Protein AF-A0A9P6NUZ1-F1 (afdb_monomer_lite)

Structure (mmCIF, N/CA/C/O backbone):
data_AF-A0A9P6NUZ1-F1
#
_entry.id   AF-A0A9P6NUZ1-F1
#
loop_
_atom_site.group_PDB
_atom_site.id
_atom_site.type_symbol
_atom_site.label_atom_id
_atom_site.label_alt_id
_atom_site.label_comp_id
_atom_site.label_asym_id
_atom_site.label_entity_id
_atom_site.label_seq_id
_atom_site.pdbx_PDB_ins_code
_atom_site.Cartn_x
_atom_site.Cartn_y
_atom_site.Cartn_z
_atom_site.occupancy
_atom_site.B_iso_or_equiv
_atom_site.auth_seq_id
_atom_site.auth_comp_id
_atom_site.auth_asym_id
_atom_site.auth_atom_id
_atom_site.pdbx_PDB_model_num
ATOM 1 N N . MET A 1 1 ? 7.602 12.995 15.095 1.00 45.09 1 MET A N 1
ATOM 2 C CA . MET A 1 1 ? 6.818 11.763 15.344 1.00 45.09 1 MET A CA 1
ATOM 3 C C . MET A 1 1 ? 7.153 10.766 14.251 1.00 45.09 1 MET A C 1
ATOM 5 O O . MET A 1 1 ? 7.000 11.118 13.089 1.00 45.09 1 MET A O 1
ATOM 9 N N . GLY A 1 2 ? 7.671 9.591 14.616 1.00 54.88 2 GLY A N 1
ATOM 10 C CA . GLY A 1 2 ? 8.006 8.530 13.663 1.00 54.88 2 GLY A CA 1
ATOM 11 C C . GLY A 1 2 ? 6.757 7.883 13.063 1.00 54.88 2 GLY A C 1
ATOM 12 O O . GLY A 1 2 ? 5.678 7.928 13.654 1.00 54.88 2 GLY A O 1
ATOM 13 N N . TYR A 1 3 ? 6.901 7.309 11.874 1.00 59.66 3 TYR A N 1
ATOM 14 C CA . TYR A 1 3 ? 5.857 6.503 11.253 1.00 59.66 3 TYR A CA 1
ATOM 15 C C . TYR A 1 3 ? 5.681 5.199 12.045 1.00 59.66 3 TYR A C 1
ATOM 17 O O . TYR A 1 3 ? 6.645 4.462 12.227 1.00 59.66 3 TYR A O 1
ATOM 25 N N . VAL A 1 4 ? 4.461 4.919 12.510 1.00 75.88 4 VAL A N 1
ATOM 26 C CA . VAL A 1 4 ? 4.103 3.645 13.152 1.00 75.88 4 VAL A CA 1
ATOM 27 C C . VAL A 1 4 ? 3.219 2.867 12.188 1.00 75.88 4 VAL A C 1
ATOM 29 O O . VAL A 1 4 ? 2.172 3.354 11.751 1.00 75.88 4 VAL A O 1
ATOM 32 N N . PHE A 1 5 ? 3.664 1.666 11.830 1.00 79.00 5 PHE A N 1
ATOM 33 C CA . PHE A 1 5 ? 2.899 0.771 10.977 1.00 79.00 5 PHE A CA 1
ATOM 34 C C . PHE A 1 5 ? 1.777 0.113 11.787 1.00 79.00 5 PHE A C 1
ATOM 36 O O . PHE A 1 5 ? 2.035 -0.514 12.808 1.00 79.00 5 PHE A O 1
ATOM 43 N N . TYR A 1 6 ? 0.539 0.225 11.304 1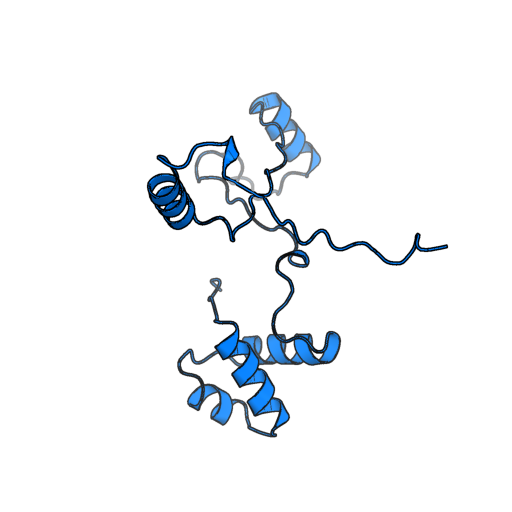.00 82.94 6 TYR A N 1
ATOM 44 C CA . TYR A 1 6 ? -0.621 -0.477 11.856 1.00 82.94 6 TYR A CA 1
ATOM 45 C C . TYR A 1 6 ? -1.217 -1.387 10.792 1.00 82.94 6 TYR A C 1
ATOM 47 O O . TYR A 1 6 ? -1.444 -0.952 9.654 1.00 82.94 6 TYR A O 1
ATOM 55 N N . SER A 1 7 ? -1.513 -2.629 11.175 1.00 81.94 7 SER A N 1
ATOM 56 C CA . SER A 1 7 ? -2.124 -3.595 10.267 1.00 81.94 7 SER A CA 1
ATOM 57 C C . SER A 1 7 ? -3.510 -3.127 9.806 1.00 81.94 7 SER A C 1
ATOM 59 O O . SER A 1 7 ? -4.224 -2.421 10.520 1.00 81.94 7 SER A O 1
ATOM 61 N N . ALA A 1 8 ? -3.922 -3.554 8.612 1.00 81.88 8 ALA A N 1
ATOM 62 C CA . ALA A 1 8 ? -5.270 -3.328 8.092 1.00 81.88 8 ALA A CA 1
ATO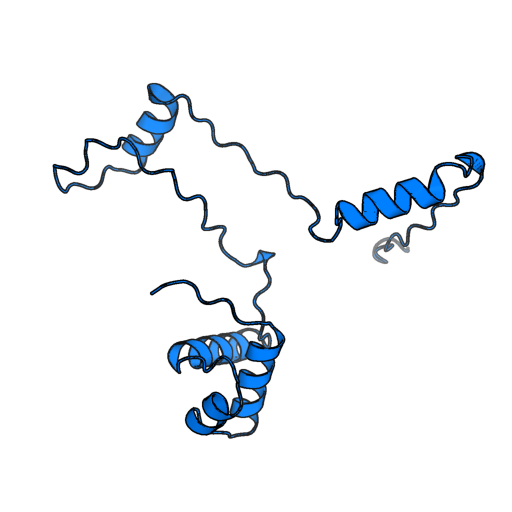M 63 C C . ALA A 1 8 ? -6.363 -3.756 9.089 1.00 81.88 8 ALA A C 1
ATOM 65 O O . ALA A 1 8 ? -7.308 -3.011 9.341 1.00 81.88 8 ALA A O 1
ATOM 66 N N . LYS A 1 9 ? -6.180 -4.930 9.705 1.00 81.44 9 LYS A N 1
ATOM 67 C CA . LYS A 1 9 ? -7.084 -5.497 10.711 1.00 81.44 9 LYS A CA 1
ATOM 68 C C . LYS A 1 9 ? -7.218 -4.582 11.930 1.00 81.44 9 LYS A C 1
ATOM 70 O O . LYS A 1 9 ? -8.335 -4.340 12.377 1.00 81.44 9 LYS A O 1
ATOM 75 N N . THR A 1 10 ? -6.103 -4.031 12.414 1.00 85.62 10 THR A N 1
ATOM 76 C CA . THR A 1 10 ? -6.073 -3.085 13.540 1.00 85.62 10 THR A CA 1
ATOM 77 C C . THR A 1 10 ? -6.913 -1.842 13.235 1.00 85.62 10 THR A C 1
ATOM 79 O O . THR A 1 10 ? -7.748 -1.443 14.046 1.00 85.62 10 THR A O 1
ATOM 82 N N . LYS A 1 11 ? -6.746 -1.263 12.039 1.00 88.06 11 LYS A N 1
ATOM 83 C CA . LYS A 1 11 ? -7.490 -0.063 11.621 1.00 88.06 11 LYS A CA 1
ATOM 84 C C . LYS A 1 11 ? -8.992 -0.332 11.525 1.00 88.06 11 LYS A C 1
ATOM 86 O O . LYS A 1 11 ? -9.787 0.445 12.042 1.00 88.06 11 LYS A O 1
ATOM 91 N N . VAL A 1 12 ? -9.374 -1.441 10.883 1.00 86.38 12 VAL A N 1
ATOM 92 C CA . VAL A 1 12 ? -10.782 -1.843 10.714 1.00 86.38 12 VAL A CA 1
ATOM 93 C C . VAL A 1 12 ? -11.449 -2.077 12.065 1.00 86.38 12 VAL A C 1
ATOM 95 O O . VAL A 1 12 ? -12.542 -1.568 12.292 1.00 86.38 12 VAL A O 1
ATOM 98 N N . MET A 1 13 ? -10.774 -2.780 12.978 1.00 87.19 13 MET A N 1
ATOM 99 C CA . MET A 1 13 ? -11.294 -3.020 14.324 1.00 87.19 13 MET A CA 1
ATOM 100 C C . MET A 1 13 ? -11.532 -1.709 15.085 1.00 87.19 13 MET A C 1
ATOM 102 O O . MET A 1 13 ? -12.584 -1.547 15.694 1.00 87.19 13 MET A O 1
ATOM 106 N N . ALA A 1 14 ? -10.601 -0.751 15.001 1.00 87.19 14 ALA A N 1
ATOM 107 C CA . ALA A 1 14 ? -10.749 0.551 15.651 1.00 87.19 14 ALA A CA 1
ATOM 108 C C . ALA A 1 14 ? -11.989 1.305 15.160 1.00 87.19 14 ALA A C 1
ATOM 110 O O . ALA A 1 14 ? -12.799 1.754 15.968 1.00 87.19 14 ALA A O 1
ATOM 111 N N . VAL A 1 15 ? -12.164 1.399 13.839 1.00 88.81 15 VAL A N 1
ATOM 112 C CA . VAL A 1 15 ? -13.311 2.099 13.245 1.00 88.81 15 VAL A CA 1
ATOM 113 C C . VAL A 1 15 ? -14.625 1.395 13.593 1.00 88.81 15 VAL A C 1
ATOM 115 O O . VAL A 1 15 ? -15.582 2.062 13.972 1.00 88.81 15 VAL A O 1
ATOM 118 N N . LEU A 1 16 ? -14.675 0.060 13.533 1.00 89.75 16 LEU A N 1
ATOM 119 C CA . LEU A 1 16 ? -15.874 -0.704 13.897 1.00 89.75 16 LEU A CA 1
ATOM 120 C C . LEU A 1 16 ? -16.286 -0.493 15.357 1.00 89.75 16 LEU A C 1
ATOM 122 O O . LEU A 1 16 ? -17.470 -0.329 15.636 1.00 89.75 16 LEU A O 1
ATOM 126 N N . LEU A 1 17 ? -15.331 -0.485 16.288 1.00 89.31 17 LEU A N 1
ATOM 127 C CA . LEU A 1 17 ? -15.631 -0.267 17.702 1.00 89.31 17 LEU A CA 1
ATOM 128 C C . LEU A 1 17 ? -16.193 1.141 17.949 1.00 89.31 17 LEU A C 1
ATOM 130 O O . LEU A 1 17 ? -17.194 1.264 18.652 1.00 89.31 17 LEU A O 1
ATOM 134 N N . ILE A 1 18 ? -15.622 2.174 17.317 1.00 90.25 18 ILE A N 1
ATOM 135 C CA . ILE A 1 18 ? -16.147 3.549 17.394 1.00 90.25 18 ILE A CA 1
ATOM 136 C C . ILE A 1 18 ? -17.571 3.634 16.825 1.00 90.25 18 ILE A C 1
ATOM 138 O O . ILE A 1 18 ? -18.452 4.210 17.459 1.00 90.25 18 ILE A O 1
ATOM 142 N N . LEU A 1 19 ? -17.836 3.015 15.668 1.00 87.50 19 LEU A N 1
ATOM 143 C CA . LEU A 1 19 ? -19.179 2.998 15.066 1.00 87.50 19 LEU A CA 1
ATOM 144 C C . LEU A 1 19 ? -20.214 2.274 15.938 1.00 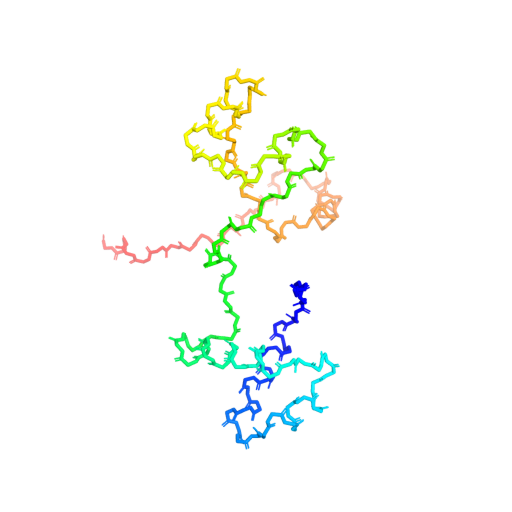87.50 19 LEU A C 1
ATOM 146 O O . LEU A 1 19 ? -21.390 2.623 15.907 1.00 87.50 19 LEU A O 1
ATOM 150 N N . ASN A 1 20 ? -19.775 1.303 16.740 1.00 91.25 20 ASN A N 1
ATOM 151 C CA . ASN A 1 20 ? -20.604 0.607 17.724 1.00 91.25 20 ASN A CA 1
ATOM 152 C C . ASN A 1 20 ? -20.772 1.391 19.042 1.00 91.25 20 ASN A C 1
ATOM 154 O O . ASN A 1 20 ? -21.242 0.832 20.033 1.00 91.25 20 ASN A O 1
ATOM 158 N N . GLY A 1 21 ? -20.377 2.668 19.080 1.00 90.31 21 GLY A N 1
ATOM 159 C C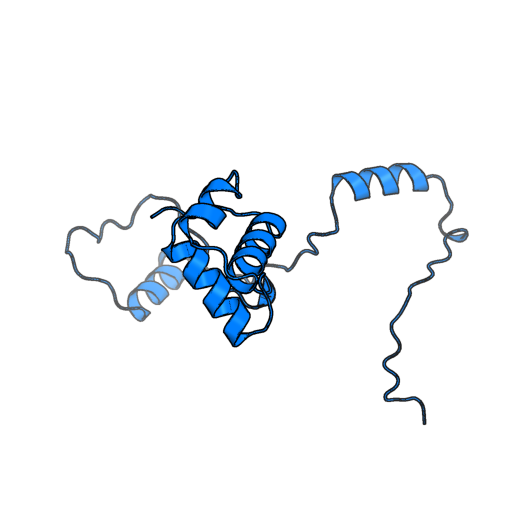A . GLY A 1 21 ? -20.558 3.553 20.231 1.00 90.31 21 GLY A CA 1
ATOM 160 C C . GLY A 1 21 ? -19.553 3.337 21.361 1.00 90.31 21 GLY A C 1
ATOM 161 O O . GLY A 1 21 ? -19.804 3.774 22.484 1.00 90.31 21 GLY A O 1
ATOM 162 N N . LYS A 1 22 ? -18.430 2.654 21.100 1.00 90.75 22 LYS A N 1
ATOM 163 C CA . LYS A 1 22 ? -17.354 2.513 22.088 1.00 90.75 22 LYS A CA 1
ATOM 164 C C . LYS A 1 22 ? -16.553 3.797 22.220 1.00 90.75 22 LYS A C 1
ATOM 166 O O . LYS A 1 22 ? -16.314 4.501 21.245 1.00 90.75 22 LYS A O 1
ATOM 171 N N . THR A 1 23 ? -16.119 4.071 23.443 1.00 88.94 23 THR A N 1
ATOM 172 C CA . THR A 1 23 ? -15.264 5.217 23.760 1.00 88.94 23 THR A CA 1
ATOM 173 C C . THR A 1 23 ? -13.813 4.954 23.353 1.00 88.94 23 THR A C 1
ATOM 175 O O . THR A 1 23 ? -13.362 3.808 23.338 1.00 88.94 23 THR A O 1
ATOM 178 N N . ASP A 1 24 ? -13.037 6.009 23.097 1.00 84.31 24 ASP A N 1
ATOM 179 C CA . ASP A 1 24 ? -11.613 5.902 22.739 1.00 84.31 24 ASP A CA 1
ATOM 180 C C . ASP A 1 24 ? -10.801 5.052 23.728 1.00 84.31 24 ASP A C 1
ATOM 182 O O . ASP A 1 24 ? -9.886 4.328 23.336 1.00 84.31 24 ASP A O 1
ATOM 186 N N . ILE A 1 25 ? -11.135 5.128 25.020 1.00 86.88 25 ILE A N 1
ATOM 187 C CA . ILE A 1 25 ? -10.465 4.358 26.074 1.00 86.88 25 ILE A CA 1
ATOM 188 C C . ILE A 1 25 ? -10.719 2.863 25.866 1.00 86.88 25 ILE A C 1
ATOM 190 O O . ILE A 1 25 ? -9.768 2.085 25.827 1.00 86.88 25 ILE A O 1
ATOM 194 N N . GLU A 1 26 ? -11.977 2.469 25.658 1.00 84.44 26 GLU A N 1
ATOM 195 C CA . GLU A 1 26 ? -12.344 1.074 25.389 1.00 84.44 26 GLU A CA 1
ATOM 196 C C . GLU A 1 26 ? -11.691 0.554 24.101 1.00 84.44 26 GLU A C 1
ATOM 198 O O . GLU A 1 26 ? -11.200 -0.575 24.073 1.00 84.44 26 GLU A O 1
ATOM 203 N N . VAL A 1 27 ? -11.628 1.379 23.050 1.00 86.00 27 VAL A N 1
ATOM 204 C CA . VAL A 1 27 ? -10.976 1.021 21.778 1.00 86.00 27 VAL A CA 1
ATOM 205 C C . VAL A 1 27 ? -9.487 0.757 21.975 1.00 86.00 27 VAL A C 1
ATOM 207 O O . VAL A 1 27 ? -8.955 -0.233 21.469 1.00 86.00 27 VAL A O 1
ATOM 210 N N . ARG A 1 28 ? -8.803 1.611 22.738 1.00 86.94 28 ARG A N 1
ATOM 211 C CA . ARG A 1 28 ? -7.368 1.469 23.013 1.00 86.94 28 ARG A CA 1
ATOM 212 C C . ARG A 1 28 ? -7.048 0.269 23.892 1.00 86.94 28 ARG A C 1
ATOM 214 O O . ARG A 1 28 ? -6.018 -0.360 23.680 1.00 86.94 28 ARG A O 1
ATOM 221 N N . THR A 1 29 ? -7.923 -0.073 24.835 1.00 87.25 29 THR A N 1
ATOM 222 C CA . THR A 1 29 ? -7.782 -1.291 25.645 1.00 87.25 29 THR A CA 1
ATOM 223 C C . THR A 1 29 ? -8.044 -2.554 24.821 1.00 87.25 29 THR A C 1
ATOM 225 O O . THR A 1 29 ? -7.389 -3.570 25.037 1.00 87.25 29 THR A O 1
ATOM 228 N N . ALA A 1 30 ? -8.966 -2.498 23.857 1.00 82.56 30 ALA A N 1
ATOM 229 C CA . ALA A 1 30 ? -9.296 -3.632 22.994 1.00 82.56 30 ALA A CA 1
ATOM 230 C C . ALA A 1 30 ? -8.242 -3.905 21.902 1.00 82.56 30 ALA A C 1
ATOM 232 O O . ALA A 1 30 ? -8.164 -5.018 21.379 1.00 82.56 30 ALA A O 1
ATOM 233 N N . ILE A 1 31 ? -7.436 -2.904 21.538 1.00 87.00 31 ILE A N 1
ATOM 234 C CA . ILE A 1 31 ? -6.430 -3.003 20.478 1.00 87.00 31 ILE A CA 1
ATOM 235 C C . ILE A 1 31 ? -5.029 -3.140 21.078 1.00 87.00 31 ILE A C 1
ATOM 237 O O . ILE A 1 31 ? -4.503 -2.199 21.665 1.00 87.00 31 ILE A O 1
ATOM 241 N N . ALA A 1 32 ? -4.381 -4.282 20.827 1.00 77.31 32 ALA A N 1
ATOM 242 C CA . ALA A 1 32 ? -3.037 -4.588 21.331 1.00 77.31 32 ALA A CA 1
ATOM 243 C C . ALA A 1 32 ? -1.975 -3.533 20.956 1.00 77.31 32 ALA A C 1
ATOM 245 O O . ALA A 1 32 ? -1.097 -3.230 21.758 1.00 77.31 32 ALA A O 1
ATOM 246 N N . ASP A 1 33 ? -2.091 -2.927 19.769 1.00 78.25 33 ASP A N 1
ATOM 247 C CA . ASP A 1 33 ? -1.143 -1.924 19.262 1.00 78.25 33 ASP A CA 1
ATOM 248 C C . ASP A 1 33 ? -1.315 -0.526 19.904 1.00 78.25 33 ASP A C 1
ATOM 250 O O . ASP A 1 33 ? -0.564 0.395 19.579 1.00 78.25 33 ASP A O 1
ATOM 254 N N . ASN A 1 34 ? -2.324 -0.347 20.772 1.00 83.69 34 ASN A N 1
ATOM 255 C CA . ASN A 1 34 ? -2.623 0.868 21.543 1.00 83.69 34 ASN A CA 1
ATOM 256 C C . ASN A 1 34 ? -2.432 2.197 20.763 1.00 83.69 34 ASN A C 1
ATOM 258 O O . ASN A 1 34 ? -1.595 3.031 21.135 1.00 83.69 34 ASN A O 1
ATOM 262 N N . PRO A 1 35 ? -3.178 2.419 19.662 1.00 84.44 35 PRO A N 1
ATOM 263 C CA . PRO A 1 35 ? -3.056 3.636 18.865 1.00 84.44 35 PRO A CA 1
ATOM 264 C C . PRO A 1 35 ? -3.442 4.879 19.677 1.00 84.44 35 PRO A C 1
ATOM 266 O O . PRO A 1 35 ? -4.349 4.851 20.504 1.00 84.44 35 PRO A O 1
ATOM 269 N N . CYS A 1 36 ? -2.762 6.002 19.437 1.00 87.06 36 CYS A N 1
ATOM 270 C CA . CYS A 1 36 ? -3.145 7.272 20.055 1.00 87.06 36 CYS A CA 1
ATOM 271 C C . CYS A 1 36 ? -4.438 7.827 19.432 1.00 87.06 36 CYS A C 1
ATOM 273 O O . CYS A 1 36 ? -4.726 7.556 18.265 1.00 87.06 36 CYS A O 1
ATOM 275 N N . ASN A 1 37 ? -5.172 8.663 20.175 1.00 85.19 37 ASN A N 1
ATOM 276 C CA . ASN A 1 37 ? -6.465 9.209 19.732 1.00 85.19 37 ASN A CA 1
ATOM 277 C C . ASN A 1 37 ? -6.366 9.893 18.360 1.00 85.19 37 ASN A C 1
ATOM 279 O O . ASN A 1 37 ? -7.118 9.560 17.460 1.00 85.19 37 ASN A O 1
ATOM 283 N N . LYS A 1 38 ? -5.319 10.700 18.123 1.00 86.69 38 LYS A N 1
ATOM 284 C CA . LYS A 1 38 ? -5.076 11.353 16.818 1.00 86.69 38 LYS A CA 1
ATOM 285 C C . LYS A 1 38 ? -5.010 10.376 15.637 1.00 86.69 38 LYS A C 1
ATOM 287 O O . LYS A 1 38 ? -5.309 10.748 14.503 1.00 86.69 38 LYS A O 1
ATOM 292 N N . THR A 1 39 ? -4.535 9.155 15.869 1.00 86.88 39 THR A N 1
ATOM 293 C CA . THR A 1 39 ? -4.467 8.110 14.842 1.00 86.88 39 THR A CA 1
ATOM 294 C C . THR A 1 39 ? -5.844 7.501 14.599 1.00 86.88 39 THR A C 1
ATOM 296 O O . THR A 1 39 ? -6.209 7.304 13.440 1.00 86.88 39 THR A O 1
ATOM 299 N N . ILE A 1 40 ? -6.612 7.266 15.665 1.00 86.38 40 ILE A N 1
ATOM 300 C CA . ILE A 1 40 ? -7.998 6.788 15.592 1.00 86.38 40 ILE A CA 1
ATOM 301 C C . ILE A 1 40 ? -8.865 7.822 14.860 1.00 86.38 40 ILE A C 1
ATOM 303 O O . ILE A 1 40 ? -9.505 7.469 13.871 1.00 86.38 40 ILE A O 1
ATOM 307 N N . ASP A 1 41 ? -8.770 9.102 15.234 1.00 88.50 41 ASP A N 1
ATOM 308 C CA . ASP A 1 41 ? -9.477 10.220 14.592 1.00 88.50 41 ASP A CA 1
ATOM 309 C C . ASP A 1 41 ? -9.223 10.254 13.083 1.00 88.50 41 ASP A C 1
ATOM 311 O O . ASP A 1 41 ? -10.138 10.406 12.277 1.00 88.50 41 ASP A O 1
ATOM 315 N N . ARG A 1 42 ? -7.964 10.056 12.667 1.00 88.62 42 ARG A N 1
ATOM 316 C CA . ARG A 1 42 ? -7.599 10.006 11.244 1.00 88.62 42 ARG A CA 1
ATOM 317 C C . ARG A 1 42 ? -8.241 8.832 10.515 1.00 88.62 42 ARG A C 1
ATOM 319 O O . ARG A 1 42 ? -8.579 8.978 9.341 1.00 88.62 42 ARG A O 1
ATOM 326 N N . TRP A 1 43 ? -8.362 7.672 11.154 1.00 89.12 43 TRP A N 1
ATOM 327 C CA . TRP A 1 43 ? -8.994 6.502 10.542 1.00 89.12 43 TRP A CA 1
ATOM 328 C C . TRP A 1 43 ? -10.506 6.675 10.428 1.00 89.12 43 TRP A C 1
ATOM 330 O O . TRP A 1 43 ? -11.066 6.350 9.381 1.00 89.12 43 TRP A O 1
ATOM 340 N N . VAL A 1 44 ? -11.146 7.243 11.451 1.00 87.50 44 VAL A N 1
ATOM 341 C CA . VAL A 1 44 ? -12.581 7.558 11.438 1.00 87.50 44 VAL A CA 1
ATOM 342 C C . VAL A 1 44 ? -12.884 8.620 10.383 1.00 87.50 44 VAL A C 1
ATOM 344 O O . VAL A 1 44 ? -13.710 8.374 9.511 1.00 87.50 44 VAL A O 1
ATOM 347 N N . ALA A 1 45 ? -12.138 9.727 10.350 1.00 88.88 45 ALA A N 1
ATOM 348 C CA . ALA A 1 45 ? -12.314 10.774 9.341 1.00 88.88 45 ALA A CA 1
ATOM 349 C C . ALA A 1 45 ? -12.108 10.250 7.907 1.00 88.88 45 ALA A C 1
ATOM 351 O O . ALA A 1 45 ? -12.814 10.641 6.973 1.00 88.88 45 ALA A O 1
ATOM 352 N N . LEU A 1 46 ? -11.151 9.333 7.708 1.00 87.50 46 LEU A N 1
ATOM 353 C CA . LEU A 1 46 ? -10.970 8.666 6.418 1.00 87.50 46 LEU A CA 1
ATOM 354 C C . LEU A 1 46 ? -12.194 7.814 6.056 1.00 87.50 46 LEU A C 1
ATOM 356 O O . LEU A 1 46 ? -12.665 7.884 4.916 1.00 87.50 46 LEU A O 1
ATOM 360 N N . TYR A 1 47 ? -12.715 7.046 7.014 1.00 86.56 47 TYR A N 1
ATOM 361 C CA . TYR A 1 47 ? -13.893 6.209 6.822 1.00 86.56 47 TYR A CA 1
ATOM 362 C C . TYR A 1 47 ? -15.155 7.029 6.548 1.00 86.56 47 TYR A C 1
ATOM 364 O O . TYR A 1 47 ? -15.898 6.697 5.631 1.00 86.56 47 TYR A O 1
ATOM 372 N N . GLU A 1 48 ? -15.385 8.124 7.262 1.00 86.56 48 GLU A N 1
ATOM 373 C CA . GLU A 1 48 ? -16.531 9.004 7.014 1.00 86.56 48 GLU A CA 1
ATOM 374 C C . GLU A 1 48 ? -16.486 9.596 5.605 1.00 86.56 48 GLU A C 1
ATOM 376 O O . GLU A 1 48 ? -17.496 9.612 4.902 1.00 86.56 48 GLU A O 1
ATOM 381 N N . ARG A 1 49 ? -15.293 10.004 5.153 1.00 84.88 49 ARG A N 1
ATOM 382 C CA . ARG A 1 49 ? -15.104 10.614 3.833 1.00 84.88 49 ARG A CA 1
ATOM 383 C C . ARG A 1 49 ? -15.193 9.621 2.676 1.00 84.88 49 ARG A C 1
ATOM 385 O O . ARG A 1 49 ? -15.664 9.981 1.604 1.00 84.88 49 ARG A O 1
ATOM 392 N N . THR A 1 50 ? -14.680 8.405 2.850 1.00 83.81 50 THR A N 1
ATOM 393 C CA . THR A 1 50 ? -14.465 7.465 1.727 1.00 83.81 50 THR A CA 1
ATOM 394 C C . THR A 1 50 ? -15.231 6.153 1.856 1.00 83.81 50 THR A C 1
ATOM 396 O O . THR A 1 50 ? -15.221 5.351 0.926 1.00 83.81 50 THR A O 1
ATOM 399 N N . ARG A 1 51 ? -15.859 5.902 3.012 1.00 82.94 51 ARG A N 1
ATOM 400 C CA . ARG A 1 51 ? -16.388 4.591 3.433 1.00 82.94 51 ARG A CA 1
ATOM 401 C C . ARG A 1 51 ? -15.336 3.474 3.404 1.00 82.94 51 ARG A C 1
ATOM 403 O O . ARG A 1 51 ? -15.674 2.296 3.334 1.00 82.94 51 ARG A O 1
ATOM 410 N N . ARG A 1 52 ? -14.048 3.834 3.491 1.00 77.12 52 ARG A N 1
ATOM 411 C CA . ARG A 1 52 ? -12.897 2.920 3.511 1.00 77.12 52 ARG A CA 1
ATOM 412 C C . ARG A 1 52 ? -12.010 3.206 4.718 1.00 77.12 52 ARG A C 1
ATOM 414 O O . ARG A 1 52 ? -11.774 4.353 5.077 1.00 77.12 52 ARG A O 1
ATOM 421 N N . VAL A 1 53 ? -11.483 2.147 5.328 1.00 72.25 53 VAL A N 1
ATOM 422 C CA . VAL A 1 53 ? -10.579 2.243 6.493 1.00 72.25 53 VAL A CA 1
ATOM 423 C C . VAL A 1 53 ? -9.100 2.149 6.089 1.00 72.25 53 VAL A C 1
ATOM 425 O O . VAL A 1 53 ? -8.200 2.602 6.798 1.00 72.25 53 VAL A O 1
ATOM 428 N N . ILE A 1 54 ? -8.834 1.577 4.917 1.00 74.06 54 ILE A N 1
ATOM 429 C CA . ILE A 1 54 ? -7.502 1.465 4.328 1.00 74.06 54 ILE A CA 1
ATOM 430 C C . ILE A 1 54 ? -7.496 2.381 3.112 1.00 74.06 54 ILE A C 1
ATOM 432 O O . ILE A 1 54 ? -8.320 2.220 2.214 1.00 74.06 54 ILE A O 1
ATOM 436 N N . ARG A 1 55 ? -6.586 3.356 3.103 1.00 66.25 55 ARG A N 1
ATOM 437 C CA . ARG A 1 55 ? -6.357 4.187 1.923 1.00 66.25 55 ARG A CA 1
ATOM 438 C C . ARG A 1 55 ? -5.681 3.325 0.863 1.00 66.25 55 ARG A C 1
ATOM 440 O O . ARG A 1 55 ? -4.803 2.531 1.205 1.00 66.25 55 ARG A O 1
ATOM 447 N N . ASP A 1 56 ? -6.108 3.456 -0.384 1.00 59.66 56 ASP A N 1
ATOM 448 C CA . ASP A 1 56 ? -5.486 2.730 -1.486 1.00 59.66 56 ASP A CA 1
ATOM 449 C C . ASP A 1 56 ? -3.995 3.114 -1.556 1.00 59.66 56 ASP A C 1
ATOM 451 O O . ASP A 1 56 ? -3.697 4.311 -1.582 1.00 59.66 56 ASP A O 1
ATOM 455 N N . PRO A 1 57 ? -3.050 2.151 -1.550 1.00 58.03 57 PRO A N 1
ATOM 456 C CA . PRO A 1 57 ? -1.633 2.404 -1.805 1.00 58.03 57 PRO A CA 1
ATOM 457 C C . PRO A 1 57 ? -1.373 3.302 -3.025 1.00 58.03 57 PRO A C 1
ATOM 459 O O . PRO A 1 57 ? -0.427 4.085 -3.000 1.00 58.03 57 PRO A O 1
ATOM 462 N N . ALA A 1 58 ? -2.224 3.228 -4.055 1.00 53.88 58 ALA A N 1
ATOM 463 C CA . ALA A 1 58 ? -2.139 4.059 -5.255 1.00 53.88 58 ALA A CA 1
ATOM 464 C C . ALA A 1 58 ? -2.558 5.530 -5.039 1.00 53.88 58 ALA A C 1
ATOM 466 O O . ALA A 1 58 ? -2.195 6.387 -5.837 1.00 53.88 58 ALA A O 1
ATOM 467 N N . GLU A 1 59 ? -3.292 5.836 -3.963 1.00 51.66 59 GLU A N 1
ATOM 468 C CA . GLU A 1 59 ? -3.722 7.194 -3.584 1.00 51.66 59 GLU A CA 1
ATOM 469 C C . GLU A 1 59 ? -2.780 7.876 -2.575 1.00 51.66 59 GLU A C 1
ATOM 471 O O . GLU A 1 59 ? -3.054 8.991 -2.109 1.00 51.66 59 GLU A O 1
ATOM 476 N N . TYR A 1 60 ? -1.701 7.208 -2.161 1.00 54.38 60 TYR A N 1
ATOM 477 C CA . TYR A 1 60 ? -0.666 7.868 -1.375 1.00 54.38 60 TYR A CA 1
ATOM 478 C C . TYR A 1 60 ? 0.187 8.720 -2.308 1.00 54.38 60 TYR A C 1
ATOM 480 O O . TYR A 1 60 ? 0.811 8.194 -3.227 1.00 54.38 60 TYR A O 1
ATOM 488 N N . ASP A 1 61 ? 0.269 10.024 -2.029 1.00 50.03 61 ASP A N 1
ATOM 489 C CA . ASP A 1 61 ? 1.290 10.874 -2.639 1.00 50.03 61 ASP A CA 1
ATOM 490 C C . ASP A 1 61 ? 2.651 10.199 -2.435 1.00 50.03 61 ASP A C 1
ATOM 492 O O . ASP A 1 61 ? 3.029 9.900 -1.296 1.00 50.03 61 ASP A O 1
ATOM 496 N N . HIS A 1 62 ? 3.367 9.928 -3.529 1.00 45.41 62 HIS A N 1
ATOM 497 C CA . HIS A 1 62 ? 4.697 9.322 -3.525 1.00 45.41 62 HIS A CA 1
ATOM 498 C C . HIS A 1 62 ? 5.701 10.240 -2.807 1.00 45.41 62 HIS A C 1
ATOM 500 O O . HIS A 1 62 ? 6.456 10.984 -3.427 1.00 45.41 62 HIS A O 1
ATOM 506 N N . LYS A 1 63 ? 5.703 10.212 -1.474 1.00 49.34 63 LYS A N 1
ATOM 507 C CA . LYS A 1 63 ? 6.712 10.855 -0.635 1.00 49.34 63 LYS A CA 1
ATOM 508 C C . LYS A 1 63 ? 7.728 9.809 -0.199 1.00 49.34 63 LYS A C 1
ATOM 510 O O . LYS A 1 63 ? 7.538 9.153 0.822 1.00 49.34 63 LYS A O 1
ATOM 515 N N . GLY A 1 64 ? 8.815 9.700 -0.958 1.00 39.53 64 GLY A N 1
ATOM 516 C CA . GLY A 1 64 ? 10.054 9.113 -0.462 1.00 39.53 64 GLY A CA 1
ATOM 517 C C . GLY A 1 64 ? 11.095 8.812 -1.535 1.00 39.53 64 GLY A C 1
ATOM 518 O O . GLY A 1 64 ? 10.900 7.899 -2.325 1.00 39.53 64 GLY A O 1
ATOM 519 N N . ASP A 1 65 ? 12.218 9.526 -1.473 1.00 37.78 65 ASP A N 1
ATOM 520 C CA . ASP A 1 65 ? 13.512 8.901 -1.168 1.00 37.78 65 ASP A CA 1
ATOM 521 C C . ASP A 1 65 ? 14.256 9.821 -0.171 1.00 37.78 65 ASP A C 1
ATOM 523 O O . ASP A 1 65 ? 14.219 11.042 -0.358 1.00 37.78 65 ASP A O 1
ATOM 527 N N . PRO A 1 66 ? 14.880 9.319 0.916 1.00 49.19 66 PRO A N 1
ATOM 528 C CA . PRO A 1 66 ? 15.748 10.136 1.757 1.00 49.19 66 PRO A CA 1
ATOM 529 C C . PRO A 1 66 ? 17.172 10.114 1.174 1.00 49.19 66 PRO A C 1
ATOM 531 O O . PRO A 1 66 ? 17.763 9.036 1.082 1.00 49.19 66 PRO A O 1
ATOM 534 N N . PRO A 1 67 ? 17.774 11.256 0.794 1.00 40.72 67 PRO A N 1
ATOM 535 C CA . PRO A 1 67 ? 19.155 11.241 0.351 1.00 40.72 67 PRO A CA 1
ATOM 536 C C . PRO A 1 67 ? 20.074 11.012 1.552 1.00 40.72 67 PRO A C 1
ATOM 538 O O . PRO A 1 67 ? 19.950 11.650 2.600 1.00 40.72 67 PRO A O 1
ATOM 541 N N . SER A 1 68 ? 20.996 10.071 1.370 1.00 40.88 68 SER A N 1
ATOM 542 C CA . SER A 1 68 ? 22.105 9.767 2.264 1.00 40.88 68 SER A CA 1
ATOM 543 C C . SER A 1 68 ? 22.803 11.039 2.737 1.00 40.88 68 SER A C 1
ATOM 545 O O . SER A 1 68 ? 23.224 11.874 1.936 1.00 40.88 68 SER A O 1
ATOM 547 N N . ALA A 1 69 ? 22.944 11.154 4.054 1.00 45.94 69 ALA A N 1
ATOM 548 C CA . ALA A 1 69 ? 23.714 12.188 4.715 1.00 45.94 69 ALA A CA 1
ATOM 549 C C . ALA A 1 69 ? 25.166 12.162 4.227 1.00 45.94 69 ALA A C 1
ATOM 551 O O . ALA A 1 69 ? 25.955 11.334 4.669 1.00 45.94 69 ALA A O 1
ATOM 552 N N . THR A 1 70 ? 25.522 13.050 3.306 1.00 46.16 70 THR A N 1
ATOM 553 C CA . THR A 1 70 ? 26.837 13.697 3.249 1.00 46.16 70 THR A CA 1
ATOM 554 C C . THR A 1 70 ? 26.806 14.789 2.184 1.00 46.16 70 THR A C 1
ATOM 556 O O . THR A 1 70 ? 26.539 14.529 1.017 1.00 46.16 70 THR A O 1
ATOM 559 N N . LYS A 1 71 ? 27.150 16.011 2.610 1.00 43.25 71 LYS A N 1
ATOM 560 C CA . LYS A 1 71 ? 27.596 17.123 1.759 1.00 43.25 71 LYS A CA 1
ATOM 561 C C . LYS A 1 71 ? 26.524 17.983 1.062 1.00 43.25 71 LYS A C 1
ATOM 563 O O . LYS A 1 71 ? 26.550 18.171 -0.145 1.00 43.25 71 LYS A O 1
ATOM 568 N N . ILE A 1 72 ? 25.679 18.648 1.854 1.00 44.31 72 ILE A N 1
ATOM 569 C CA . ILE A 1 72 ? 25.255 20.022 1.522 1.00 44.31 72 ILE A CA 1
ATOM 570 C C . ILE A 1 72 ? 25.898 20.939 2.565 1.00 44.31 72 ILE A C 1
ATOM 572 O O . ILE A 1 72 ? 25.312 21.264 3.594 1.00 44.31 72 ILE A O 1
ATOM 576 N N . GLU A 1 73 ? 27.144 21.331 2.304 1.00 46.53 73 GLU A N 1
ATOM 577 C CA . GLU A 1 73 ? 27.939 22.287 3.096 1.00 46.53 73 GLU A CA 1
ATOM 578 C C . GLU A 1 73 ? 27.389 23.733 3.052 1.00 46.53 73 GLU A C 1
ATOM 580 O O . GLU A 1 73 ? 28.060 24.659 3.484 1.00 46.53 73 GLU A O 1
ATOM 585 N N . ASN A 1 74 ? 26.144 23.939 2.606 1.00 45.97 74 ASN A N 1
ATOM 586 C CA . ASN A 1 74 ? 25.495 25.255 2.533 1.00 45.97 74 ASN A CA 1
ATOM 587 C C . ASN A 1 74 ? 24.385 25.462 3.582 1.00 45.97 74 ASN A C 1
ATOM 589 O O . ASN A 1 74 ? 23.744 26.509 3.617 1.00 45.97 74 ASN A O 1
ATOM 593 N N . LEU A 1 75 ? 24.170 24.501 4.488 1.00 45.41 75 LEU A N 1
ATOM 594 C CA . LEU A 1 75 ? 23.245 24.651 5.624 1.00 45.41 75 LEU A CA 1
ATOM 595 C C . LEU A 1 75 ? 23.824 25.468 6.796 1.00 45.41 75 LEU A C 1
ATOM 597 O O . LEU A 1 75 ? 23.190 25.564 7.844 1.00 45.41 75 LEU A O 1
ATOM 601 N N . SER A 1 76 ? 24.998 26.084 6.637 1.00 45.72 76 SER A N 1
ATOM 602 C CA . SER A 1 76 ? 25.584 26.989 7.635 1.00 45.72 76 SER A CA 1
ATOM 603 C C . SER A 1 76 ? 25.030 28.421 7.573 1.00 45.72 76 SER A C 1
ATOM 605 O O . SER A 1 76 ? 25.293 29.202 8.482 1.00 45.72 76 SER A O 1
ATOM 607 N N . THR A 1 77 ? 24.235 28.781 6.555 1.00 51.97 77 THR A N 1
ATOM 608 C CA . THR A 1 77 ? 23.745 30.167 6.360 1.00 51.97 77 THR A CA 1
ATOM 609 C C . THR A 1 77 ? 22.243 30.350 6.631 1.00 51.97 77 THR A C 1
ATOM 611 O O . THR A 1 77 ? 21.731 31.459 6.538 1.00 51.97 77 THR A O 1
ATOM 614 N N . GLY A 1 78 ? 21.507 29.298 7.010 1.00 50.16 78 GLY A N 1
ATOM 615 C CA . GLY A 1 78 ? 20.106 29.419 7.454 1.00 50.16 78 GLY A CA 1
ATOM 616 C C . GLY A 1 78 ? 19.091 29.868 6.388 1.00 50.16 78 GLY A C 1
ATOM 617 O O . GLY A 1 78 ? 17.925 30.074 6.718 1.00 50.16 78 GLY A O 1
ATOM 618 N N . LEU A 1 79 ? 19.495 29.992 5.120 1.00 61.69 79 LEU A N 1
ATOM 619 C CA . LEU A 1 79 ? 18.615 30.341 4.005 1.00 61.69 79 LEU A CA 1
ATOM 620 C C . LEU A 1 79 ? 18.267 29.085 3.196 1.00 61.69 79 LEU A C 1
ATOM 622 O O . LEU A 1 79 ? 19.155 28.346 2.772 1.00 61.69 79 LEU A O 1
ATOM 626 N N . LEU A 1 80 ? 16.973 28.840 2.975 1.00 64.56 80 LEU A N 1
ATOM 627 C CA . LEU A 1 80 ? 16.507 27.749 2.118 1.00 64.56 80 LEU A CA 1
ATOM 628 C C . LEU A 1 80 ? 16.716 28.135 0.642 1.00 64.56 80 LEU A C 1
ATOM 630 O O . LEU A 1 80 ? 16.206 29.179 0.228 1.00 64.56 80 LEU A O 1
ATOM 634 N N . PRO A 1 81 ? 17.443 27.334 -0.160 1.00 71.44 81 PRO A N 1
ATOM 635 C CA . PRO A 1 81 ? 17.619 27.615 -1.580 1.00 71.44 81 PRO A CA 1
ATOM 636 C C . PRO A 1 81 ? 16.287 27.506 -2.331 1.00 71.44 81 PRO A C 1
ATOM 638 O O . PRO A 1 81 ? 15.403 26.729 -1.956 1.00 71.44 81 PRO A O 1
ATOM 641 N N . SER A 1 82 ? 16.145 28.278 -3.410 1.00 78.94 82 SER A N 1
ATOM 642 C CA . SER A 1 82 ? 14.983 28.169 -4.291 1.00 78.94 82 SER A CA 1
ATOM 643 C C . SER A 1 82 ? 14.987 26.821 -5.021 1.00 78.94 82 SER A C 1
ATOM 645 O O . SER A 1 82 ? 16.032 26.199 -5.228 1.00 78.94 82 SER A O 1
ATOM 647 N N . LEU A 1 83 ? 13.804 26.370 -5.444 1.00 79.81 83 LEU A N 1
ATOM 648 C CA . LEU A 1 83 ? 13.645 25.112 -6.180 1.00 79.81 83 LEU A CA 1
ATOM 649 C C . LEU A 1 83 ? 14.478 25.086 -7.475 1.00 79.81 83 LEU A C 1
ATOM 651 O O . LEU A 1 83 ? 15.007 24.041 -7.848 1.00 79.81 83 LEU A O 1
ATOM 655 N N . GLU A 1 84 ? 14.631 26.237 -8.131 1.00 80.69 84 GLU A N 1
ATOM 656 C CA . GLU A 1 84 ? 15.432 26.394 -9.348 1.00 80.69 84 GLU A CA 1
ATOM 657 C C . GLU A 1 84 ? 16.924 26.187 -9.076 1.00 80.69 84 GLU A C 1
ATOM 659 O O . GLU A 1 84 ? 17.590 25.477 -9.830 1.00 80.69 84 GLU A O 1
ATOM 664 N N . THR A 1 85 ? 17.440 26.734 -7.969 1.00 81.38 85 THR A N 1
ATOM 665 C CA . THR A 1 85 ? 18.831 26.523 -7.548 1.00 81.38 85 THR A CA 1
ATOM 666 C C . THR A 1 85 ? 19.089 25.054 -7.230 1.00 81.38 85 THR A C 1
ATOM 668 O O . THR A 1 85 ? 20.096 24.506 -7.672 1.00 81.38 85 THR A O 1
ATOM 671 N N . VAL A 1 86 ? 18.153 24.394 -6.541 1.00 81.88 86 VAL A N 1
ATOM 672 C CA . VAL A 1 86 ? 18.247 22.956 -6.250 1.00 81.88 86 VAL A CA 1
ATOM 673 C C . VAL A 1 86 ? 18.257 22.141 -7.544 1.00 81.88 86 VAL A C 1
ATOM 675 O O . VAL A 1 86 ? 19.101 21.267 -7.710 1.00 81.88 86 VAL A O 1
ATOM 678 N N . HIS A 1 87 ? 17.365 22.434 -8.492 1.00 80.06 87 HIS A N 1
ATOM 679 C CA . HIS A 1 87 ? 17.317 21.717 -9.767 1.00 80.06 87 HIS A CA 1
ATOM 680 C C . HIS A 1 87 ? 18.591 21.917 -10.599 1.00 80.06 87 HIS A C 1
ATOM 682 O O . HIS A 1 87 ? 19.132 20.946 -11.136 1.00 80.06 87 HIS A O 1
ATOM 688 N N . LEU A 1 88 ? 19.085 23.156 -10.696 1.00 78.81 88 LEU A N 1
ATOM 689 C CA . LEU A 1 88 ? 20.326 23.467 -11.403 1.00 78.81 88 LEU A CA 1
ATOM 690 C C . LEU A 1 88 ? 21.502 22.719 -10.769 1.00 78.81 88 LEU A C 1
ATOM 692 O O . LEU A 1 88 ? 22.277 22.092 -11.486 1.00 78.81 88 LEU A O 1
ATOM 696 N N . GLU A 1 89 ? 21.605 22.711 -9.441 1.00 83.31 89 GLU A N 1
ATOM 697 C CA . GLU A 1 89 ? 22.684 22.017 -8.737 1.00 83.31 89 GLU A CA 1
ATOM 698 C C . GLU A 1 89 ? 22.623 20.494 -8.945 1.00 83.31 89 GLU A C 1
ATOM 700 O O . GLU A 1 89 ? 23.635 19.870 -9.272 1.00 83.31 89 GLU A O 1
ATOM 705 N N . LEU A 1 90 ? 21.431 19.899 -8.856 1.00 81.56 90 LEU A N 1
ATOM 706 C CA . LEU A 1 90 ? 21.234 18.466 -9.092 1.00 81.56 90 LEU A CA 1
ATOM 707 C C . LEU A 1 90 ? 21.600 18.048 -10.525 1.00 81.56 90 LEU A C 1
ATOM 709 O O . LEU A 1 90 ? 22.227 17.008 -10.715 1.00 81.56 90 LEU A O 1
ATOM 713 N N . THR A 1 91 ? 21.229 18.848 -11.527 1.00 81.25 91 THR A N 1
ATOM 714 C CA . THR A 1 91 ? 21.399 18.480 -12.944 1.00 81.25 91 THR A CA 1
ATOM 715 C C . THR A 1 91 ? 22.768 18.845 -13.509 1.00 81.25 91 THR A C 1
ATOM 717 O O . THR A 1 91 ? 23.350 18.043 -14.232 1.00 81.25 91 THR A O 1
ATOM 720 N N . THR A 1 92 ? 23.301 20.027 -13.181 1.00 76.50 92 THR A N 1
ATOM 721 C CA . THR A 1 92 ? 24.549 20.541 -13.780 1.00 76.50 92 THR A CA 1
ATOM 722 C C . THR A 1 9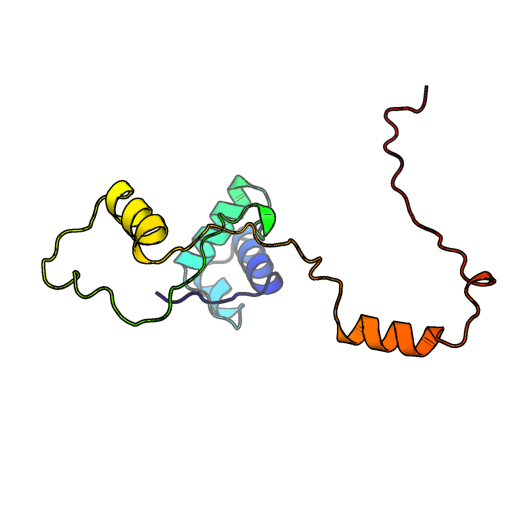2 ? 25.803 20.170 -13.005 1.00 76.50 92 THR A C 1
ATOM 724 O O . THR A 1 92 ? 26.833 19.908 -13.614 1.00 76.50 92 THR A O 1
ATOM 727 N N . ARG A 1 93 ? 25.734 20.148 -11.668 1.00 72.62 93 ARG A N 1
ATOM 728 C CA . ARG A 1 93 ? 26.901 19.888 -10.812 1.00 72.62 93 ARG A CA 1
ATOM 729 C C . ARG A 1 93 ? 27.022 18.417 -10.435 1.00 72.62 93 ARG A C 1
ATOM 731 O O . ARG A 1 93 ? 28.134 17.916 -10.308 1.00 72.62 93 ARG A O 1
ATOM 738 N N . LEU A 1 94 ? 25.890 17.753 -10.206 1.00 75.19 94 LEU A N 1
ATOM 739 C CA . LEU A 1 94 ? 25.855 16.359 -9.756 1.00 75.19 94 LEU A CA 1
ATOM 740 C C . LEU A 1 94 ? 25.493 15.366 -10.870 1.00 75.19 94 LEU A C 1
ATOM 742 O O . LEU A 1 94 ? 25.529 14.164 -10.625 1.00 75.19 94 LEU A O 1
ATOM 746 N N . GLU A 1 95 ? 25.141 15.853 -12.066 1.00 83.38 95 GLU A N 1
ATOM 747 C CA . GLU A 1 95 ? 24.729 15.039 -13.225 1.00 83.38 95 GLU A CA 1
ATOM 748 C C . GLU A 1 95 ? 23.593 14.043 -12.905 1.00 83.38 95 GLU A C 1
ATOM 750 O O . GLU A 1 95 ? 23.433 12.995 -13.541 1.00 83.38 95 GLU A O 1
ATOM 755 N N . ILE A 1 96 ? 22.762 14.363 -11.906 1.00 81.44 96 ILE A N 1
ATOM 756 C CA . ILE A 1 96 ? 21.657 13.507 -11.480 1.00 81.44 96 ILE A CA 1
ATOM 757 C C . ILE A 1 96 ? 20.480 13.731 -12.425 1.00 81.44 96 ILE A C 1
ATOM 759 O O . ILE A 1 96 ? 19.968 14.839 -12.582 1.00 81.44 96 ILE A O 1
ATOM 763 N N . THR A 1 97 ? 20.007 12.641 -13.025 1.00 79.75 97 THR A N 1
ATOM 764 C CA . THR A 1 97 ? 18.806 12.628 -13.862 1.00 79.75 97 THR A CA 1
ATOM 765 C C . THR A 1 97 ? 17.669 11.916 -13.138 1.00 79.75 97 THR A C 1
ATOM 767 O O . THR A 1 97 ? 17.845 10.838 -12.566 1.00 79.75 97 THR A O 1
ATOM 770 N N . CYS A 1 98 ? 16.473 12.503 -13.167 1.00 74.00 98 CYS A N 1
ATOM 771 C CA . CYS A 1 98 ? 15.285 11.883 -12.589 1.00 74.00 98 CYS A CA 1
ATOM 772 C C . CYS A 1 98 ? 14.865 10.672 -13.430 1.00 74.00 98 CYS A C 1
ATOM 774 O O . CYS A 1 98 ? 14.285 10.815 -14.508 1.00 74.00 98 CYS A O 1
ATOM 776 N N . LYS A 1 99 ? 15.135 9.461 -12.936 1.00 80.69 99 LYS A N 1
ATOM 777 C CA . LYS A 1 99 ? 14.649 8.223 -13.557 1.00 80.69 99 LYS A CA 1
ATOM 778 C C . LYS A 1 99 ? 13.289 7.851 -12.985 1.00 80.69 99 LYS A C 1
ATOM 780 O O . LYS A 1 99 ? 13.088 7.842 -11.774 1.00 80.69 99 LYS A O 1
ATOM 785 N N . LYS A 1 100 ? 12.354 7.486 -13.862 1.00 77.56 100 LYS A N 1
ATOM 786 C CA . LYS A 1 100 ? 11.060 6.944 -13.441 1.00 77.56 100 LYS A CA 1
ATOM 787 C C . LYS A 1 100 ? 11.264 5.542 -12.863 1.00 77.56 100 LYS A C 1
ATOM 789 O O . LYS A 1 100 ? 11.806 4.668 -13.543 1.00 77.56 100 LYS A O 1
ATOM 794 N N . ALA A 1 101 ? 10.824 5.320 -11.625 1.00 72.88 101 ALA A N 1
ATOM 795 C CA . ALA A 1 101 ? 10.854 3.997 -11.012 1.00 72.88 101 ALA A CA 1
ATOM 796 C C . ALA A 1 101 ? 9.980 3.017 -11.814 1.00 72.88 101 ALA A C 1
ATOM 798 O O . ALA A 1 101 ? 8.875 3.356 -12.244 1.00 72.88 101 ALA A O 1
ATOM 799 N N . ARG A 1 102 ? 10.473 1.792 -12.032 1.00 68.19 102 ARG A N 1
ATOM 800 C CA . ARG A 1 102 ? 9.670 0.729 -12.649 1.00 68.19 102 ARG A CA 1
ATOM 801 C C . ARG A 1 102 ? 8.685 0.179 -11.624 1.00 68.19 102 ARG A C 1
ATOM 803 O O . ARG A 1 102 ? 9.080 -0.181 -10.520 1.00 68.19 102 ARG A O 1
ATOM 810 N N . THR A 1 103 ? 7.423 0.046 -12.015 1.00 61.06 103 THR A N 1
ATOM 811 C CA . THR A 1 103 ? 6.406 -0.610 -11.193 1.00 61.06 103 THR A CA 1
ATOM 812 C C . THR A 1 103 ? 6.600 -2.123 -11.259 1.00 61.06 103 THR A C 1
ATOM 814 O O . THR A 1 103 ? 6.398 -2.737 -12.307 1.00 61.06 103 THR A O 1
ATOM 817 N N . SER A 1 104 ? 7.001 -2.742 -10.149 1.00 62.97 104 SER A N 1
ATOM 818 C CA . SER A 1 104 ? 6.985 -4.197 -9.997 1.00 62.97 104 SER A CA 1
ATOM 819 C C . SER A 1 104 ? 5.685 -4.632 -9.319 1.00 62.97 104 SER A C 1
ATOM 821 O O . SER A 1 104 ? 5.199 -3.996 -8.385 1.00 62.97 104 SER A O 1
ATOM 823 N N . ASN A 1 105 ? 5.082 -5.721 -9.803 1.00 67.38 105 ASN A N 1
ATOM 824 C CA . ASN A 1 105 ? 3.924 -6.308 -9.139 1.00 67.38 105 ASN A CA 1
ATOM 825 C C . ASN A 1 105 ? 4.391 -6.972 -7.835 1.00 67.38 105 ASN A C 1
ATOM 827 O O . ASN A 1 105 ? 5.050 -8.009 -7.876 1.00 67.38 105 ASN A O 1
ATOM 831 N N . ILE A 1 106 ? 4.020 -6.385 -6.696 1.00 57.25 106 ILE A N 1
ATOM 832 C CA . ILE A 1 106 ? 4.391 -6.844 -5.348 1.00 57.25 106 ILE A CA 1
ATOM 833 C C . ILE A 1 106 ? 3.925 -8.272 -5.025 1.00 57.25 106 ILE A C 1
ATOM 835 O O . ILE A 1 106 ? 4.461 -8.892 -4.115 1.00 57.25 106 ILE A O 1
ATOM 839 N N . ARG A 1 107 ? 2.942 -8.810 -5.763 1.00 56.53 107 ARG A N 1
ATOM 840 C CA . ARG A 1 107 ? 2.453 -10.190 -5.600 1.00 56.53 107 ARG A CA 1
ATOM 841 C C . ARG A 1 107 ? 3.339 -11.224 -6.295 1.00 56.53 107 ARG A C 1
ATOM 843 O O . ARG A 1 107 ? 3.117 -12.417 -6.128 1.00 56.53 107 ARG A O 1
ATOM 850 N N . LYS A 1 108 ? 4.330 -10.796 -7.082 1.00 66.50 108 LYS A N 1
ATOM 851 C CA . LYS A 1 108 ? 5.331 -11.686 -7.680 1.00 66.50 108 LYS A CA 1
ATOM 852 C C . LYS A 1 108 ? 6.480 -11.872 -6.693 1.00 66.50 108 LYS A C 1
ATOM 854 O O . LYS A 1 108 ? 7.547 -11.287 -6.865 1.00 66.50 108 LYS A O 1
ATOM 859 N N . ASP A 1 109 ? 6.235 -12.665 -5.654 1.00 76.62 109 ASP A N 1
ATOM 860 C CA . ASP A 1 109 ? 7.284 -13.081 -4.727 1.00 76.62 109 ASP A CA 1
ATOM 861 C C . ASP A 1 109 ? 8.370 -13.878 -5.475 1.00 76.62 109 ASP A C 1
ATOM 863 O O . ASP A 1 109 ? 8.087 -14.804 -6.244 1.00 76.62 109 ASP A O 1
ATOM 867 N N . PHE A 1 110 ? 9.629 -13.492 -5.265 1.00 79.31 110 PHE A N 1
ATOM 868 C CA . PHE A 1 110 ? 10.779 -14.118 -5.909 1.00 79.31 110 PHE A CA 1
ATOM 869 C C . PHE A 1 110 ? 10.939 -15.575 -5.486 1.00 79.31 110 PHE A C 1
ATOM 871 O O . PHE A 1 110 ? 11.280 -16.405 -6.332 1.00 79.31 110 PHE A O 1
ATOM 878 N N . TYR A 1 111 ? 10.671 -15.886 -4.215 1.00 81.19 111 TYR A N 1
ATOM 879 C CA . TYR A 1 111 ? 10.802 -17.244 -3.700 1.00 81.19 111 TYR A CA 1
ATOM 880 C C . TYR A 1 111 ? 9.746 -18.161 -4.320 1.00 81.19 111 TYR A C 1
ATOM 882 O O . TYR A 1 111 ? 10.094 -19.171 -4.932 1.00 81.19 111 TYR A O 1
ATOM 890 N N . GLN A 1 112 ? 8.471 -17.765 -4.276 1.00 77.69 112 GLN A N 1
ATOM 891 C CA . GLN A 1 112 ? 7.399 -18.525 -4.926 1.00 77.69 112 GLN A CA 1
ATOM 892 C C . GLN A 1 112 ? 7.623 -18.705 -6.432 1.00 77.69 112 GLN A C 1
ATOM 894 O O . GLN A 1 112 ? 7.390 -19.795 -6.958 1.00 77.69 112 GLN A O 1
ATOM 899 N N . ARG A 1 113 ? 8.140 -17.687 -7.133 1.00 83.88 113 ARG A N 1
ATOM 900 C CA . ARG A 1 113 ? 8.483 -17.818 -8.557 1.00 83.88 113 ARG A CA 1
ATOM 901 C C . ARG A 1 113 ? 9.591 -18.846 -8.791 1.00 83.88 113 ARG A C 1
ATOM 903 O O . ARG A 1 113 ? 9.489 -19.626 -9.734 1.00 83.88 113 ARG A O 1
ATOM 910 N N . ALA A 1 114 ? 10.631 -18.852 -7.957 1.00 87.25 114 ALA A N 1
ATOM 911 C CA . ALA A 1 114 ? 11.727 -19.814 -8.063 1.00 87.25 114 ALA A CA 1
ATOM 912 C C . ALA A 1 114 ? 11.255 -21.252 -7.785 1.00 87.25 114 ALA A C 1
ATOM 914 O O . ALA A 1 114 ? 11.610 -22.166 -8.528 1.00 87.25 114 ALA A O 1
ATOM 915 N N . VAL A 1 115 ? 10.4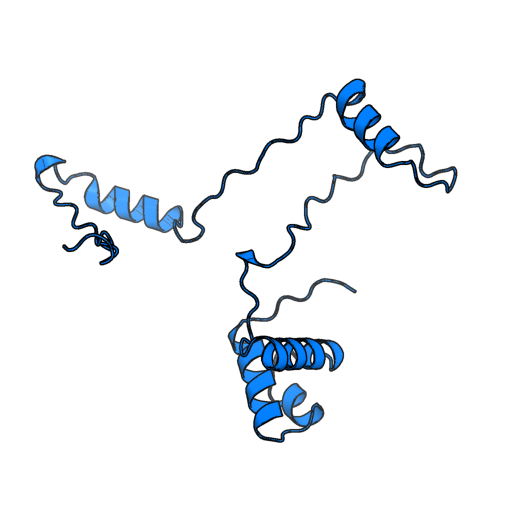00 -21.444 -6.773 1.00 86.44 115 VAL A N 1
ATOM 916 C CA . VAL A 1 115 ? 9.783 -22.746 -6.468 1.00 86.44 115 VAL A CA 1
ATOM 917 C C . VAL A 1 115 ? 8.921 -23.225 -7.635 1.00 86.44 115 VAL A C 1
ATOM 919 O O . VAL A 1 115 ? 9.083 -24.357 -8.086 1.00 86.44 115 VAL A O 1
ATOM 922 N N . TYR A 1 116 ? 8.061 -22.361 -8.178 1.00 84.94 116 TYR A N 1
ATOM 923 C CA . TYR A 1 116 ? 7.232 -22.698 -9.335 1.00 84.94 116 TYR A CA 1
ATOM 924 C C . TYR A 1 116 ? 8.083 -23.097 -10.547 1.00 84.94 116 TYR A C 1
ATOM 926 O O . TYR A 1 116 ? 7.851 -24.147 -11.139 1.00 84.94 116 TYR A O 1
ATOM 934 N N . GLN A 1 117 ? 9.119 -22.317 -10.873 1.00 87.56 117 GLN A N 1
ATOM 935 C CA . GLN A 1 117 ? 10.046 -22.647 -11.960 1.00 87.56 117 GLN A CA 1
ATOM 936 C C . GLN A 1 117 ? 10.721 -24.007 -11.753 1.00 87.56 117 GLN A C 1
ATOM 938 O O . GLN A 1 117 ? 10.828 -24.776 -12.703 1.00 87.56 117 GLN A O 1
ATOM 943 N N . ALA A 1 118 ? 11.141 -24.333 -10.527 1.00 92.19 118 ALA A N 1
ATOM 944 C CA . ALA A 1 118 ? 11.745 -25.627 -10.224 1.00 92.19 118 ALA A CA 1
ATOM 945 C C . ALA A 1 118 ? 10.768 -26.799 -10.414 1.00 92.19 118 ALA A C 1
ATOM 947 O O . ALA A 1 118 ? 11.183 -27.849 -10.902 1.00 92.19 118 ALA A O 1
ATOM 948 N N . LEU A 1 119 ? 9.489 -26.613 -10.070 1.00 89.81 119 LEU A N 1
ATOM 949 C CA . LEU A 1 119 ? 8.444 -27.626 -10.248 1.00 89.81 119 LEU A CA 1
ATOM 950 C C . LEU A 1 119 ? 8.151 -27.896 -11.725 1.00 89.81 119 LEU A C 1
ATOM 952 O O . LEU A 1 119 ? 7.975 -29.046 -12.116 1.00 89.81 119 LEU A O 1
ATOM 956 N N . VAL A 1 120 ? 8.126 -26.849 -12.550 1.00 89.69 120 VAL A N 1
ATOM 957 C CA . VAL A 1 120 ? 7.693 -26.969 -13.948 1.00 89.69 120 VAL A CA 1
ATOM 958 C C . VAL A 1 120 ? 8.844 -27.162 -14.944 1.00 89.69 120 VAL A C 1
ATOM 960 O O . VAL A 1 120 ? 8.592 -27.387 -16.123 1.00 89.69 120 VAL A O 1
ATOM 963 N N . ARG A 1 121 ? 10.111 -27.131 -14.496 1.00 91.62 121 ARG A N 1
ATOM 964 C CA . ARG A 1 121 ? 11.308 -27.149 -15.370 1.00 91.62 121 ARG A CA 1
ATOM 965 C C . ARG A 1 121 ? 11.439 -28.359 -16.301 1.00 91.62 121 ARG A C 1
ATOM 967 O O . ARG A 1 121 ? 12.194 -28.288 -17.262 1.00 91.62 121 ARG A O 1
ATOM 974 N N . TYR A 1 122 ? 10.776 -29.469 -15.983 1.00 93.31 122 TYR A N 1
ATOM 975 C CA . TYR A 1 122 ? 10.835 -30.711 -16.762 1.00 93.31 122 TYR A CA 1
ATOM 976 C C . TYR A 1 122 ? 9.605 -30.941 -17.637 1.00 93.31 122 TYR A C 1
ATOM 978 O O . TYR A 1 122 ? 9.542 -31.945 -18.341 1.00 93.31 122 TYR A O 1
ATOM 986 N N . ILE A 1 123 ? 8.626 -30.041 -17.584 1.00 89.19 123 ILE A N 1
ATOM 987 C CA . ILE A 1 123 ? 7.438 -30.117 -18.425 1.00 89.19 123 ILE A CA 1
ATOM 988 C C . ILE A 1 123 ? 7.792 -29.444 -19.761 1.00 89.19 123 ILE A C 1
ATOM 990 O O . ILE A 1 123 ? 8.215 -28.284 -19.751 1.00 89.19 123 ILE A O 1
ATOM 994 N N . PRO A 1 124 ? 7.670 -30.139 -20.907 1.00 90.56 124 PRO A N 1
ATOM 995 C CA . PRO A 1 124 ? 7.893 -29.535 -22.216 1.00 90.56 124 PRO A CA 1
ATOM 996 C C . PRO A 1 124 ? 6.971 -28.337 -22.440 1.00 90.56 124 PRO A C 1
ATOM 998 O O . PRO A 1 124 ? 5.815 -28.343 -22.016 1.00 90.56 124 PRO A O 1
ATOM 1001 N N . ALA A 1 125 ? 7.466 -27.328 -23.160 1.00 85.94 125 ALA A N 1
ATOM 1002 C CA . ALA A 1 125 ? 6.705 -26.113 -23.452 1.00 85.94 125 ALA A CA 1
ATOM 1003 C C . ALA A 1 125 ? 5.343 -26.414 -24.115 1.00 85.94 125 ALA A C 1
ATOM 1005 O O . ALA A 1 125 ? 4.349 -25.754 -23.830 1.00 85.94 125 ALA A O 1
ATOM 1006 N N . GLU A 1 126 ? 5.305 -27.459 -24.944 1.00 90.12 126 GLU A N 1
ATOM 1007 C CA . GLU A 1 126 ? 4.140 -27.949 -25.693 1.00 90.12 126 GLU A CA 1
ATOM 1008 C C . GLU A 1 126 ? 2.978 -28.408 -24.802 1.00 90.12 126 GLU A C 1
ATOM 1010 O O . GLU A 1 126 ? 1.837 -28.453 -25.253 1.00 90.12 126 GLU A O 1
ATOM 1015 N N . MET A 1 127 ? 3.254 -28.752 -23.540 1.00 84.12 127 MET A N 1
ATOM 1016 C CA . MET A 1 127 ? 2.245 -29.232 -22.593 1.00 84.12 127 MET A CA 1
ATOM 1017 C C . MET A 1 127 ? 1.636 -28.111 -21.740 1.00 84.12 127 MET A C 1
ATOM 1019 O O . MET A 1 127 ? 0.657 -28.355 -21.033 1.00 84.12 127 MET A O 1
ATOM 1023 N N . PHE A 1 128 ? 2.177 -26.887 -21.780 1.00 82.12 128 PHE A N 1
ATOM 1024 C CA . PHE A 1 128 ? 1.574 -25.766 -21.059 1.00 82.12 128 PHE A CA 1
ATOM 1025 C C . PHE A 1 128 ? 0.409 -25.185 -21.852 1.00 82.12 128 PHE A C 1
ATOM 1027 O O . PHE A 1 128 ? 0.590 -24.547 -22.886 1.00 82.12 128 PHE A O 1
ATOM 1034 N N . VAL A 1 129 ? -0.794 -25.337 -21.306 1.00 81.06 129 VAL A N 1
ATOM 1035 C CA . VAL A 1 129 ? -1.970 -24.590 -21.750 1.00 81.06 129 VAL A CA 1
ATOM 1036 C C . VAL A 1 129 ? -2.165 -23.429 -20.783 1.00 81.06 129 VAL A C 1
ATOM 1038 O O . VAL A 1 129 ? -2.511 -23.625 -19.620 1.00 81.06 129 VAL A O 1
ATOM 1041 N N . PHE A 1 130 ? -1.896 -22.210 -21.247 1.00 77.75 130 PHE A N 1
ATOM 1042 C CA . PHE A 1 130 ? -2.109 -21.005 -20.453 1.00 77.75 130 PHE A CA 1
ATOM 1043 C C . PHE A 1 130 ? -3.570 -20.583 -20.564 1.00 77.75 130 PHE A C 1
ATOM 1045 O O . PHE A 1 130 ? -3.986 -20.011 -21.568 1.00 77.75 130 PHE A O 1
ATOM 1052 N N . THR A 1 131 ? -4.350 -20.861 -19.527 1.00 75.19 131 THR A N 1
ATOM 1053 C CA . THR A 1 131 ? -5.679 -20.273 -19.370 1.00 75.19 131 THR A CA 1
ATOM 1054 C C . THR A 1 131 ? -5.512 -18.935 -18.662 1.00 75.19 131 THR A C 1
ATOM 1056 O O . THR A 1 131 ? -5.441 -18.880 -17.434 1.00 75.19 131 THR A O 1
ATOM 1059 N N . ASP A 1 132 ? -5.362 -17.862 -19.434 1.00 67.88 132 ASP A N 1
ATOM 1060 C CA . ASP A 1 132 ? -5.488 -16.517 -18.883 1.00 67.88 132 ASP A CA 1
ATOM 1061 C C . ASP A 1 132 ? -6.978 -16.198 -18.741 1.00 67.88 132 ASP A C 1
ATOM 1063 O O . ASP A 1 132 ? -7.738 -16.310 -19.704 1.00 67.88 132 ASP A O 1
ATOM 1067 N N . GLU A 1 133 ? -7.408 -15.804 -17.545 1.00 58.94 133 GLU A N 1
ATOM 1068 C CA . GLU A 1 133 ? -8.688 -15.120 -17.395 1.00 58.94 133 GLU A CA 1
ATOM 1069 C C . GLU A 1 133 ? -8.491 -13.687 -17.888 1.00 58.94 133 GLU A C 1
ATOM 1071 O O . GLU A 1 133 ? -8.285 -12.745 -17.120 1.00 58.94 133 GLU A O 1
ATOM 1076 N N . SER A 1 134 ? -8.517 -13.517 -19.206 1.00 57.94 134 SER A N 1
ATOM 1077 C CA . SER A 1 134 ? -8.602 -12.192 -19.794 1.00 57.94 134 SER A CA 1
ATOM 1078 C C . SER A 1 134 ? -10.004 -11.658 -19.498 1.00 57.94 134 SER A C 1
ATOM 1080 O O . SER A 1 134 ? -10.995 -12.160 -20.026 1.00 57.94 134 SER A O 1
ATOM 1082 N N . ALA A 1 135 ? -10.113 -10.650 -18.634 1.00 50.06 135 ALA A N 1
ATOM 1083 C CA . ALA A 1 135 ? -11.376 -9.953 -18.432 1.00 50.06 135 ALA A CA 1
ATOM 1084 C C . ALA A 1 135 ? -11.769 -9.257 -19.748 1.00 50.06 135 ALA A C 1
ATOM 1086 O O . ALA A 1 135 ? -11.215 -8.212 -20.094 1.00 50.06 135 ALA A O 1
ATOM 1087 N N . ILE A 1 136 ? -12.708 -9.840 -20.497 1.00 54.41 136 ILE A N 1
ATOM 1088 C CA . ILE A 1 136 ? -13.334 -9.172 -21.639 1.00 54.41 136 ILE A CA 1
ATOM 1089 C C . ILE A 1 136 ? -14.207 -8.063 -21.055 1.00 54.41 136 ILE A C 1
ATOM 1091 O O . ILE A 1 136 ? -15.161 -8.321 -20.324 1.00 54.41 136 ILE A O 1
ATOM 1095 N N . CYS A 1 137 ? -13.858 -6.810 -21.333 1.00 52.19 137 CYS A N 1
ATOM 1096 C CA . CYS A 1 137 ? -14.750 -5.703 -21.027 1.00 52.19 137 CYS A CA 1
ATOM 1097 C C . CYS A 1 137 ? -15.921 -5.773 -22.012 1.00 52.19 137 CYS A C 1
ATOM 1099 O O . CYS A 1 137 ? -15.737 -5.554 -23.203 1.00 52.19 137 CYS A O 1
ATOM 1101 N N . GLU A 1 138 ? -17.119 -6.054 -21.504 1.00 51.16 138 GLU A N 1
ATOM 1102 C CA . GLU A 1 138 ? -18.387 -6.261 -22.230 1.00 51.16 138 GLU A CA 1
ATOM 1103 C C . GLU A 1 138 ? -18.869 -5.052 -23.069 1.00 51.16 138 GLU A C 1
ATOM 1105 O O . GLU A 1 138 ? -19.994 -5.033 -23.552 1.00 51.16 138 GLU A O 1
ATOM 1110 N N . ARG A 1 139 ? -18.040 -4.015 -23.253 1.00 54.53 139 ARG A N 1
ATOM 1111 C CA . ARG A 1 139 ? -18.408 -2.813 -24.015 1.00 54.53 139 ARG A CA 1
ATOM 1112 C C . ARG A 1 139 ? -18.375 -2.985 -25.537 1.00 54.53 139 ARG A C 1
ATOM 1114 O O . ARG A 1 139 ? -18.936 -2.125 -26.203 1.00 54.53 139 ARG A O 1
ATOM 1121 N N . ASP A 1 140 ? -17.810 -4.080 -26.051 1.00 50.38 140 ASP A N 1
ATOM 1122 C CA . ASP A 1 140 ? -17.703 -4.348 -27.497 1.00 50.38 140 ASP A CA 1
ATOM 1123 C C . ASP A 1 140 ? -18.513 -5.583 -27.961 1.00 50.38 140 ASP A C 1
ATOM 1125 O O . ASP A 1 140 ? -18.305 -6.087 -29.061 1.00 50.38 140 ASP A O 1
ATOM 1129 N N . LEU A 1 141 ? -19.444 -6.095 -27.143 1.00 52.91 141 LEU A N 1
ATOM 1130 C CA . LEU A 1 141 ? -20.397 -7.143 -27.548 1.00 52.91 141 LEU A CA 1
ATOM 1131 C C . LEU A 1 141 ? -21.647 -6.523 -28.204 1.00 52.91 141 LEU A C 1
ATOM 1133 O O . LEU A 1 141 ? -22.735 -6.577 -27.630 1.00 52.91 141 LEU A O 1
ATOM 1137 N N . ILE A 1 142 ? -21.484 -5.929 -29.394 1.00 45.28 142 ILE A N 1
ATOM 1138 C CA . ILE A 1 142 ? -22.555 -5.671 -30.384 1.00 45.28 142 ILE A CA 1
ATOM 1139 C C . ILE A 1 142 ? -21.995 -5.893 -31.789 1.00 45.28 142 ILE A C 1
ATOM 1141 O O . ILE A 1 142 ? -20.957 -5.273 -32.107 1.00 45.28 142 ILE A O 1
#

pLDDT: mean 73.51, std 15.83, range [37.78, 93.31]

Foldseek 3Di:
DDDDDDDQVLQVQLLVCVVVVDDLVVSLVVRPVRDDPVVSVVQNVCCVVPVDSDDPPVPDDPDDDDDDDDDPPVVPPVDDDDPVVVVCCCCPVVVDDDDDDDDDDPVPDPVVVVVVCVVCVPPDPVPDDDDDPPPDPCPPVD

Secondary structure (DSSP, 8-state):
-------HHHHHHHHHHHHTT--HHHHHHH-TT---HHHHHHHHHHHHHHS-SS--GGGS--------S---TTTTS-PPPPHHHHHHIIIIIS----PPPP---TT--HHHHHHHHHHHTTS-GGG----------GGG--

Sequence (142 aa):
MGYVFYSAKTKVMAVLLILNGKTDIEVRTAIADNPCNKTIDRWVALYERTRRVIRDPAEYDHKGDPPSATKIENLSTGLLPSLETVHLELTTRLEITCKKARTSNIRKDFYQRAVYQALVRYIPAEMFVFTDESAICERDLI

Organism: NCBI:txid708437

Radius of gyration: 24.76 Å; chains: 1; bounding box: 50×61×56 Å